Protein AF-A0A3D3H834-F1 (afdb_monomer)

Radius of gyration: 21.78 Å; Cα contacts (8 Å, |Δi|>4): 127; chains: 1; bounding box: 58×60×50 Å

Mean predicted aligned error: 11.04 Å

pLDDT: mean 83.85, std 18.94, range [41.62, 98.62]

Solvent-accessible surface area (backbone atoms only — not com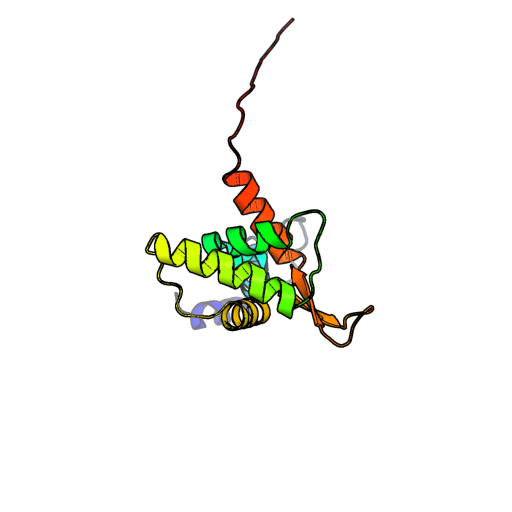parable to full-atom values): 8933 Å² total; per-residue (Å²): 138,59,77,72,65,66,59,68,64,68,77,76,67,78,76,85,71,67,82,83,53,100,60,76,53,69,67,59,52,49,52,53,50,52,56,43,50,77,69,38,26,20,52,45,42,76,68,38,93,57,30,68,60,52,37,51,52,49,39,67,68,35,59,62,89,54,39,66,40,50,44,67,61,49,26,55,58,42,39,59,48,49,52,55,43,39,75,73,69,48,91,70,92,63,54,36,65,51,48,53,49,53,37,35,73,62,44,35,37,41,81,42,78,42,92,88,52,97,57,45,24,40,26,62,24,75,44,26,49,52,35,33,51,52,53,50,63,68,68,46,80,79,78,82,76,77,75,83,67,96,125

Sequence (151 aa):
MTQSELSAAAASTDVGAFLQNGRVPAVAQVLELAQLAERDAAWKLLRADSAPVVAGLLGTHLGGDERRVDAEELYERIDADLERLRAQGLILPLTAKGYCGEWRSAGFLVRRPSSEARGETLELSPDAIAGIRFLQGRAAPRSSVTESRLA

Foldseek 3Di:
DDPVVVVVVPPDDDPPPPPPDPDDPPVNVVVVVVVCCVPFLLNVLLPDPCNVVCLVLQCVCQVDPNFKAFPVVSQVSSQVVVVVVVVVVDDDPDGSNRVVVVCVVSQQWDWAQDPPDHGIMIGGDPRNSVNSVVVVVVVPPPPPPPPDDDD

Nearest PDB structures (foldseek):
  8q72-assembly1_J  TM=6.621E-01  e=5.239E-03  Escherichia coli
  7jk5-assembly1_A  TM=5.869E-01  e=4.193E-02  Drosophila melanogaster
  9gc3-assembly1_A  TM=4.513E-01  e=2.778E-01  Saccharomyces cerevisiae
  6j5t-assembly1_G  TM=5.159E-01  e=2.686E+00  Arabidopsis thaliana

Secondary structure (DSSP, 8-state):
--HHHHHHGGGS--TTSTTSSS---HHHHHHHHHHHHHH-HHHHHHH-TTHHHHHHHHHHHHSSS--EEEHHHHHHHHHHHHHHHHHTT----S-HHHHHHHHHHTTSEEEEE-SSSSSEEEEE-HHHHHHHHHHHHHHS-----------

Structure (mmCIF, N/CA/C/O backbone):
data_AF-A0A3D3H834-F1
#
_entry.id   AF-A0A3D3H834-F1
#
loop_
_atom_site.group_PDB
_atom_site.id
_atom_site.type_symbol
_atom_site.label_atom_id
_atom_site.label_alt_id
_atom_site.label_comp_id
_atom_site.label_asym_id
_atom_site.label_entity_id
_atom_site.label_seq_id
_atom_site.pdbx_PDB_ins_code
_atom_site.Cartn_x
_atom_site.Cartn_y
_atom_site.Cartn_z
_atom_site.occupancy
_atom_site.B_iso_or_equiv
_atom_site.auth_seq_id
_atom_site.auth_comp_id
_atom_site.auth_asym_id
_atom_site.auth_atom_id
_atom_site.pdbx_PDB_model_num
ATOM 1 N N . MET A 1 1 ? -16.692 -28.706 0.215 1.00 44.00 1 MET A N 1
ATOM 2 C CA . MET A 1 1 ? -16.262 -29.299 -1.064 1.00 44.00 1 MET A CA 1
ATOM 3 C C . MET A 1 1 ? -14.747 -29.250 -1.078 1.00 44.00 1 MET A C 1
ATOM 5 O O . MET A 1 1 ? -14.190 -28.158 -1.032 1.00 44.00 1 MET A O 1
ATOM 9 N N . THR A 1 2 ? -14.090 -30.396 -0.929 1.00 54.03 2 THR A N 1
ATOM 10 C CA . THR A 1 2 ? -12.633 -30.479 -0.734 1.00 54.03 2 THR A CA 1
ATOM 11 C C . THR A 1 2 ? -11.917 -30.574 -2.083 1.00 54.03 2 THR A C 1
ATOM 13 O O . THR A 1 2 ? -12.483 -31.014 -3.080 1.00 54.03 2 THR A O 1
ATOM 16 N N . GLN A 1 3 ? -10.657 -30.141 -2.122 1.00 46.84 3 GLN A N 1
ATOM 17 C CA . GLN A 1 3 ? -9.809 -30.018 -3.319 1.00 46.84 3 GLN A CA 1
ATOM 18 C C . GLN A 1 3 ? -9.709 -31.307 -4.165 1.00 46.84 3 GLN A C 1
ATOM 20 O O . GLN A 1 3 ? -9.483 -31.240 -5.372 1.00 46.84 3 GLN A O 1
ATOM 25 N N . SER A 1 4 ? -9.937 -32.475 -3.555 1.00 47.53 4 SER A N 1
ATOM 26 C CA . SER A 1 4 ? -9.948 -33.773 -4.237 1.00 47.53 4 SER A CA 1
ATOM 27 C C . SER A 1 4 ? -11.150 -33.982 -5.165 1.00 47.53 4 SER A C 1
ATOM 29 O O . SER A 1 4 ? -11.005 -34.667 -6.174 1.00 47.53 4 SER A O 1
ATOM 31 N N . GLU A 1 5 ? -12.306 -33.370 -4.890 1.00 48.69 5 GLU A N 1
ATOM 32 C CA . GLU A 1 5 ? -13.502 -33.514 -5.741 1.00 48.69 5 GLU A CA 1
ATOM 33 C C . GLU A 1 5 ? -13.389 -32.692 -7.037 1.00 48.69 5 GLU A C 1
ATOM 35 O O . GLU A 1 5 ? -13.905 -33.091 -8.078 1.00 48.69 5 GLU A O 1
ATOM 40 N N . LEU A 1 6 ? -12.636 -31.586 -7.007 1.00 51.41 6 LEU A N 1
ATOM 41 C CA . LEU A 1 6 ? -12.381 -30.729 -8.173 1.00 51.41 6 LEU A CA 1
ATOM 42 C C . LEU A 1 6 ? -11.426 -31.368 -9.195 1.00 51.41 6 LEU A C 1
ATOM 44 O O . LEU A 1 6 ? -11.529 -31.086 -10.385 1.00 51.41 6 LEU A O 1
ATOM 48 N N . SER A 1 7 ? -10.515 -32.239 -8.749 1.00 46.72 7 SER A N 1
ATOM 49 C CA . SER A 1 7 ? -9.505 -32.867 -9.615 1.00 46.72 7 SER A CA 1
ATOM 50 C C . SER A 1 7 ? -10.075 -34.023 -10.453 1.00 46.72 7 SER A C 1
ATOM 52 O O . SER A 1 7 ? -9.733 -34.180 -11.623 1.00 46.72 7 SER A O 1
ATOM 54 N N . ALA A 1 8 ? -11.004 -34.807 -9.894 1.00 41.62 8 ALA A N 1
ATOM 55 C CA . ALA A 1 8 ? -11.542 -35.998 -10.558 1.00 41.62 8 ALA A CA 1
ATOM 56 C C . ALA A 1 8 ? -12.532 -35.683 -11.699 1.00 41.62 8 ALA A C 1
ATOM 58 O O . ALA A 1 8 ? -12.647 -36.460 -12.645 1.00 41.62 8 ALA A O 1
ATOM 59 N N . ALA A 1 9 ? -13.20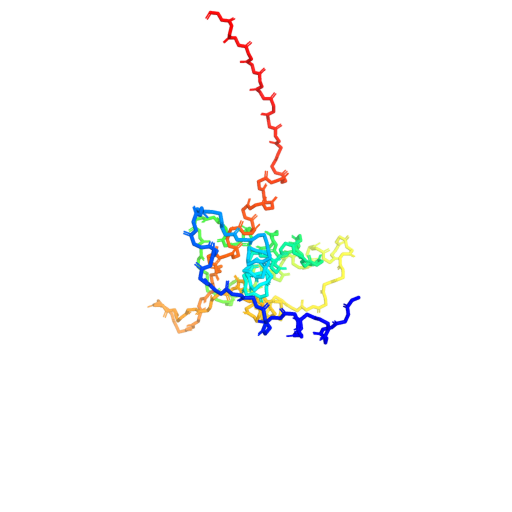7 -34.530 -11.659 1.00 46.03 9 ALA A N 1
ATOM 60 C CA . ALA A 1 9 ? -14.149 -34.116 -12.703 1.00 46.03 9 ALA A CA 1
ATOM 61 C C . ALA A 1 9 ? -13.468 -33.583 -13.984 1.00 46.03 9 ALA A C 1
ATOM 63 O O . ALA A 1 9 ? -14.101 -33.515 -15.035 1.00 46.03 9 ALA A O 1
ATOM 64 N N . ALA A 1 10 ? -12.177 -33.233 -13.926 1.00 49.88 10 ALA A N 1
ATOM 65 C CA . ALA A 1 10 ? -11.450 -32.624 -15.043 1.00 49.88 10 ALA A CA 1
ATOM 66 C C . ALA A 1 10 ? -10.992 -33.625 -16.127 1.00 49.88 10 ALA A C 1
ATOM 68 O O . ALA A 1 10 ? -10.578 -33.206 -17.205 1.00 49.88 10 ALA A O 1
ATOM 69 N N . ALA A 1 11 ? -11.066 -34.937 -15.873 1.00 46.38 11 ALA A N 1
ATOM 70 C CA . ALA A 1 11 ? -10.481 -35.955 -16.754 1.00 46.38 11 ALA A CA 1
ATOM 71 C C . ALA A 1 11 ? -11.429 -36.518 -17.832 1.00 46.38 11 ALA A C 1
ATOM 73 O O . ALA A 1 11 ? -10.995 -37.309 -18.664 1.00 46.38 11 ALA A O 1
ATOM 74 N N . SER A 1 12 ? -12.710 -36.139 -17.843 1.00 47.12 12 SER A N 1
ATOM 75 C CA . SER A 1 12 ? -13.690 -36.707 -18.782 1.00 47.12 12 SER A CA 1
ATOM 76 C C . SER A 1 12 ? -14.665 -35.656 -19.292 1.00 47.12 12 SER A C 1
ATOM 78 O O . SER A 1 12 ? -15.874 -35.764 -19.098 1.00 47.12 12 SER A O 1
ATOM 80 N N . THR A 1 13 ? -14.152 -34.614 -19.940 1.00 52.69 13 THR A N 1
ATOM 81 C CA . THR A 1 13 ? -15.008 -33.726 -20.726 1.00 52.69 13 THR A CA 1
ATOM 82 C C . THR A 1 13 ? -14.390 -33.509 -22.096 1.00 52.69 13 THR A C 1
ATOM 84 O O . THR A 1 13 ? -13.307 -32.948 -22.234 1.00 52.69 13 THR A O 1
ATOM 87 N N . ASP A 1 14 ? -15.106 -34.022 -23.088 1.00 48.47 14 ASP A N 1
ATOM 88 C CA . ASP A 1 14 ? -14.844 -33.940 -24.515 1.00 48.47 14 ASP A CA 1
ATOM 89 C C . ASP A 1 14 ? -14.554 -32.487 -24.938 1.00 48.47 14 ASP A C 1
ATOM 91 O O . ASP A 1 14 ? -15.435 -31.625 -24.989 1.00 48.47 14 ASP A O 1
ATOM 95 N N . VAL A 1 15 ? -13.272 -32.209 -25.186 1.00 53.22 15 VAL A N 1
ATOM 96 C CA . VAL A 1 15 ? -12.725 -30.876 -25.492 1.00 53.22 15 VAL A CA 1
ATOM 97 C C . VAL A 1 15 ? -13.243 -30.355 -26.846 1.00 53.22 15 VAL A C 1
ATOM 99 O O . VAL A 1 15 ? -13.198 -29.153 -27.108 1.00 53.22 15 VAL A O 1
ATOM 102 N N . GLY A 1 16 ? -13.800 -31.228 -27.696 1.00 44.66 16 GLY A N 1
ATOM 103 C CA . GLY A 1 16 ? -14.228 -30.896 -29.057 1.00 44.66 16 GLY A CA 1
ATOM 104 C C . GLY A 1 16 ? -15.508 -30.059 -29.170 1.00 44.66 16 GLY A C 1
ATOM 105 O O . GLY A 1 16 ? -15.690 -29.370 -30.171 1.00 44.66 16 GLY A O 1
ATOM 106 N N . ALA A 1 17 ? -16.388 -30.066 -28.162 1.00 46.94 17 ALA A N 1
ATOM 107 C CA . ALA A 1 17 ? -17.723 -29.460 -28.274 1.00 46.94 17 ALA A CA 1
ATOM 108 C C . ALA A 1 17 ? -17.836 -28.020 -27.724 1.00 46.94 17 ALA A C 1
ATOM 110 O O . ALA A 1 17 ? -18.819 -27.330 -27.994 1.00 46.94 17 ALA A O 1
ATOM 111 N N . PHE A 1 18 ? -16.842 -27.529 -26.974 1.00 49.91 18 PHE A N 1
ATOM 112 C CA . PHE A 1 18 ? -16.949 -26.265 -26.223 1.00 49.91 18 PHE A CA 1
ATOM 113 C C . PHE A 1 18 ? -16.609 -24.993 -27.016 1.00 49.91 18 PHE A C 1
ATOM 115 O O . PHE A 1 18 ? -16.809 -23.892 -26.510 1.00 49.91 18 PHE A O 1
ATOM 122 N N . LEU A 1 19 ? -16.144 -25.109 -28.263 1.00 50.16 19 LEU A N 1
ATOM 123 C CA . LEU A 1 19 ? -15.689 -23.963 -29.065 1.00 50.16 19 LEU A CA 1
ATOM 124 C C . LEU A 1 19 ? -16.762 -23.354 -29.990 1.00 50.16 19 LEU A C 1
ATOM 126 O O . LEU A 1 19 ? -16.422 -22.575 -30.876 1.00 50.16 19 LEU A O 1
ATOM 130 N N . GLN A 1 20 ? -18.051 -23.670 -29.812 1.00 48.53 20 GLN A N 1
ATOM 131 C CA . GLN A 1 20 ? -19.113 -23.185 -30.715 1.00 48.53 20 GLN A CA 1
ATOM 132 C C . GLN A 1 20 ? -19.858 -21.918 -30.273 1.00 48.53 20 GLN A C 1
ATOM 134 O O . GLN A 1 20 ? -20.729 -21.455 -30.997 1.00 48.53 20 GLN A O 1
ATOM 139 N N . ASN A 1 21 ? -19.507 -21.287 -29.154 1.00 46.41 21 ASN A N 1
ATOM 140 C CA . ASN A 1 21 ? -20.001 -19.950 -28.817 1.00 46.41 21 ASN A CA 1
ATOM 141 C C . ASN A 1 21 ? -18.951 -19.246 -27.963 1.00 46.41 21 ASN A C 1
ATOM 143 O O . ASN A 1 21 ? -18.557 -19.798 -26.944 1.00 46.41 21 ASN A O 1
ATOM 147 N N . GLY A 1 22 ? -18.521 -18.038 -28.338 1.00 57.25 22 GLY A N 1
ATOM 148 C CA . GLY A 1 22 ? -17.471 -17.245 -27.673 1.00 57.25 22 GLY A CA 1
ATOM 149 C C . GLY A 1 22 ? -17.739 -16.809 -26.218 1.00 57.25 22 GLY A C 1
ATOM 150 O O . GLY A 1 22 ? -17.270 -15.753 -25.807 1.00 57.25 22 GLY A O 1
ATOM 151 N N . ARG A 1 23 ? -18.491 -17.585 -25.427 1.00 60.75 23 ARG A N 1
ATOM 152 C CA . ARG A 1 23 ? -18.542 -17.499 -23.966 1.00 60.75 23 ARG A CA 1
ATOM 153 C C . ARG A 1 23 ? -17.519 -18.467 -23.392 1.00 60.75 23 ARG A C 1
ATOM 155 O O . ARG A 1 23 ? -17.707 -19.679 -23.461 1.00 60.75 23 ARG A O 1
ATOM 162 N N . VAL A 1 24 ? -16.487 -17.922 -22.754 1.00 65.88 24 VAL A N 1
ATOM 163 C CA . VAL A 1 24 ? -15.658 -18.687 -21.818 1.00 65.88 24 VAL A CA 1
ATOM 164 C C . VAL A 1 24 ? -16.605 -19.368 -20.812 1.00 65.88 24 VAL A C 1
ATOM 166 O O . VAL 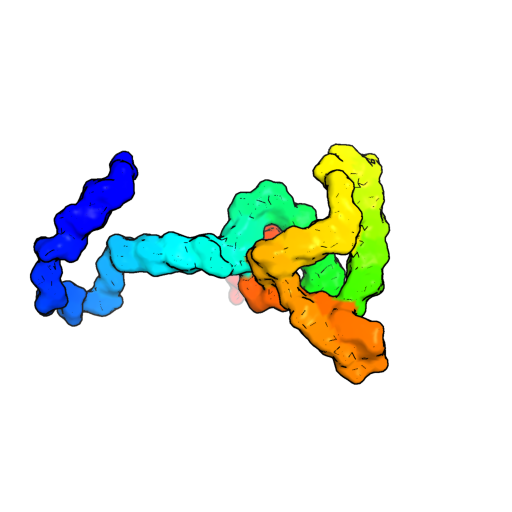A 1 24 ? -17.470 -18.687 -20.246 1.00 65.88 24 VAL A O 1
ATOM 169 N N . PRO A 1 25 ? -16.524 -20.698 -20.610 1.00 86.38 25 PRO A N 1
ATOM 170 C CA . PRO A 1 25 ? -17.347 -21.386 -19.623 1.00 86.38 25 PRO A CA 1
ATOM 171 C C . PRO A 1 25 ? -17.199 -20.722 -18.251 1.00 86.38 25 PRO A C 1
ATOM 173 O O . PRO A 1 25 ? -16.089 -20.369 -17.857 1.00 86.38 25 PRO A O 1
ATOM 176 N N . ALA A 1 26 ? -18.294 -20.574 -17.497 1.00 90.06 26 ALA A N 1
ATOM 177 C CA . ALA A 1 26 ? -18.267 -19.886 -16.199 1.00 90.06 26 ALA A CA 1
ATOM 178 C C . ALA A 1 26 ? -17.194 -20.453 -15.247 1.00 90.06 26 ALA A C 1
ATOM 180 O O . ALA A 1 26 ? -16.563 -19.703 -14.512 1.00 90.06 26 ALA A O 1
ATOM 181 N N . VAL A 1 27 ? -16.935 -21.764 -15.319 1.00 91.25 27 VAL A N 1
ATOM 182 C CA . VAL A 1 27 ? -15.862 -22.434 -14.568 1.00 91.25 27 VAL A CA 1
ATOM 183 C C . VAL A 1 27 ? -14.479 -21.904 -14.955 1.00 91.25 27 VAL A C 1
ATOM 185 O O . VAL A 1 27 ? -13.706 -21.546 -14.073 1.00 91.25 27 VAL A O 1
ATOM 188 N N . ALA A 1 28 ? -14.173 -21.803 -16.251 1.00 90.88 28 ALA A N 1
ATOM 189 C CA . ALA A 1 28 ? -12.897 -21.265 -16.720 1.00 90.88 28 ALA A CA 1
ATOM 190 C C . ALA A 1 28 ? -12.728 -19.800 -16.294 1.00 90.88 28 ALA A C 1
ATOM 192 O O . ALA A 1 28 ? -11.695 -19.441 -15.735 1.00 90.88 28 ALA A O 1
ATOM 193 N N . GLN A 1 29 ? -13.786 -18.993 -16.421 1.00 93.19 29 GLN A N 1
ATOM 194 C CA . GLN A 1 29 ? -13.755 -17.600 -15.981 1.00 93.19 29 GLN A CA 1
ATOM 195 C C . GLN A 1 29 ? -13.485 -17.464 -14.474 1.00 93.19 29 GLN A C 1
ATOM 197 O O . GLN A 1 29 ? -12.730 -16.585 -14.057 1.00 93.19 29 GLN A O 1
ATOM 202 N N . VAL A 1 30 ? -14.094 -18.321 -13.648 1.00 95.31 30 VAL A N 1
ATOM 203 C CA . VAL A 1 30 ? -13.870 -18.334 -12.195 1.00 95.31 30 VAL A CA 1
ATOM 204 C C . VAL A 1 30 ? -12.435 -18.737 -11.863 1.00 95.31 30 VAL A C 1
ATOM 206 O O . VAL A 1 30 ? -11.823 -18.106 -11.006 1.00 95.31 30 VAL A O 1
ATOM 209 N N . LEU A 1 31 ? -11.877 -19.746 -12.537 1.00 94.75 31 LEU A N 1
ATOM 210 C CA . LEU A 1 31 ? -10.493 -20.177 -12.318 1.00 94.75 31 LEU A CA 1
ATOM 211 C C . LEU A 1 31 ? -9.484 -19.093 -12.717 1.00 94.75 31 LEU A C 1
ATOM 213 O O . LEU A 1 31 ? -8.526 -18.857 -11.983 1.00 94.75 31 LEU A O 1
ATOM 217 N N . GLU A 1 32 ? -9.721 -18.390 -13.824 1.00 93.44 32 GLU A N 1
ATOM 218 C CA . GLU A 1 32 ? -8.904 -17.244 -14.239 1.00 93.44 32 GLU A CA 1
ATOM 219 C C . GLU A 1 32 ? -8.932 -16.118 -13.199 1.00 93.44 32 GLU A C 1
ATOM 221 O O . GLU A 1 32 ? -7.884 -15.589 -12.828 1.00 93.44 32 GLU A O 1
ATOM 226 N N . LEU A 1 33 ? -10.118 -15.776 -12.683 1.00 94.62 33 LEU A N 1
ATOM 227 C CA . LEU A 1 33 ? -10.263 -14.757 -11.641 1.00 94.62 33 LEU A CA 1
ATOM 228 C C . LEU A 1 33 ? -9.637 -15.195 -10.314 1.00 94.62 33 LEU A C 1
ATOM 230 O O . LEU A 1 33 ? -9.034 -14.371 -9.632 1.00 94.62 33 LEU A O 1
ATOM 234 N N . ALA A 1 34 ? -9.726 -16.479 -9.960 1.00 93.31 34 ALA A N 1
ATOM 235 C CA . ALA A 1 34 ? -9.059 -17.021 -8.781 1.00 93.31 34 ALA A CA 1
ATOM 236 C C . ALA A 1 34 ? -7.533 -16.894 -8.905 1.00 93.31 34 ALA A C 1
ATOM 238 O O . ALA A 1 34 ? -6.882 -16.398 -7.992 1.00 93.31 34 ALA A O 1
ATOM 239 N N . GLN A 1 35 ? -6.961 -17.248 -10.060 1.00 93.19 35 GLN A N 1
ATOM 240 C CA . GLN A 1 35 ? -5.531 -17.062 -10.321 1.00 93.19 35 GLN A CA 1
ATOM 241 C C . GLN A 1 35 ? -5.127 -15.586 -10.323 1.00 93.19 35 GLN A C 1
ATOM 243 O O . GLN A 1 35 ? -4.041 -15.245 -9.854 1.00 93.19 35 GLN A O 1
ATOM 248 N N . LEU A 1 36 ? -5.976 -14.701 -10.856 1.00 92.12 36 LEU A N 1
ATOM 249 C CA . LEU A 1 36 ? -5.742 -13.261 -10.818 1.00 92.12 36 LEU A CA 1
ATOM 250 C C . LEU A 1 36 ? -5.718 -12.748 -9.375 1.00 92.12 36 LEU A C 1
ATOM 252 O O . LEU A 1 36 ? -4.773 -12.059 -9.011 1.00 92.12 36 LEU A O 1
ATOM 256 N N . ALA A 1 37 ? -6.678 -13.145 -8.540 1.00 90.62 37 ALA A N 1
ATOM 257 C CA . ALA A 1 37 ? -6.753 -12.730 -7.140 1.00 90.62 37 ALA A CA 1
ATOM 258 C C . ALA A 1 37 ? -5.501 -13.109 -6.322 1.00 90.62 37 ALA A C 1
ATOM 260 O O . ALA A 1 37 ? -5.113 -12.370 -5.419 1.00 90.62 37 ALA A O 1
ATOM 261 N N . GLU A 1 38 ? -4.838 -14.220 -6.661 1.00 89.12 38 GLU A N 1
ATOM 262 C CA . GLU A 1 38 ? -3.604 -14.666 -5.997 1.00 89.12 38 GLU A CA 1
ATOM 263 C C . GLU A 1 38 ? -2.354 -13.865 -6.399 1.00 89.12 38 GLU A C 1
ATOM 265 O O . GLU A 1 38 ? -1.384 -13.783 -5.638 1.00 89.12 38 GLU A O 1
ATOM 270 N N . ARG A 1 39 ? -2.331 -13.255 -7.589 1.00 89.44 39 ARG A N 1
ATOM 271 C CA . ARG A 1 39 ? -1.138 -12.560 -8.114 1.00 89.44 39 ARG A CA 1
ATOM 272 C C . ARG A 1 39 ? -1.269 -11.042 -8.148 1.00 89.44 39 ARG A C 1
ATOM 274 O O . ARG A 1 39 ? -0.268 -10.367 -7.935 1.00 89.44 39 ARG A O 1
ATOM 281 N N . ASP A 1 40 ? -2.474 -10.533 -8.366 1.00 93.62 40 ASP A N 1
ATOM 282 C CA . ASP A 1 40 ? -2.766 -9.120 -8.584 1.00 93.62 40 ASP A CA 1
ATOM 283 C C . ASP A 1 40 ? -2.657 -8.308 -7.286 1.00 93.62 40 ASP A C 1
ATOM 285 O O . ASP A 1 40 ? -3.286 -8.619 -6.267 1.00 93.62 40 ASP A O 1
ATOM 289 N N . ALA A 1 41 ? -1.831 -7.260 -7.310 1.00 92.75 41 ALA A N 1
ATOM 290 C CA . ALA A 1 41 ? -1.581 -6.458 -6.117 1.00 92.75 41 ALA A CA 1
ATOM 291 C C . ALA A 1 41 ? -2.778 -5.561 -5.755 1.00 92.75 41 ALA A C 1
ATOM 293 O O . ALA A 1 41 ? -2.990 -5.286 -4.574 1.00 92.75 41 ALA A O 1
ATOM 294 N N . ALA A 1 42 ? -3.600 -5.152 -6.729 1.00 94.06 42 ALA A N 1
ATOM 295 C CA . ALA A 1 42 ? -4.828 -4.406 -6.467 1.00 94.06 42 ALA A CA 1
ATOM 296 C C . ALA A 1 42 ? -5.808 -5.279 -5.680 1.00 94.06 42 ALA A C 1
ATOM 298 O O . ALA A 1 42 ? -6.350 -4.847 -4.664 1.00 94.06 42 ALA A O 1
ATOM 299 N N . TRP A 1 43 ? -5.992 -6.532 -6.101 1.00 95.19 43 TRP A N 1
ATOM 300 C CA . TRP A 1 43 ? -6.885 -7.475 -5.431 1.00 95.19 43 TRP A CA 1
ATOM 301 C C . TRP A 1 43 ? -6.424 -7.772 -4.002 1.00 95.19 43 TRP A C 1
ATOM 303 O O . TRP A 1 43 ? -7.234 -7.744 -3.072 1.00 95.19 43 TRP A O 1
ATOM 313 N N . LYS A 1 44 ? -5.120 -7.997 -3.808 1.00 93.81 44 LYS A N 1
ATOM 314 C CA . LYS A 1 44 ? -4.520 -8.170 -2.475 1.00 93.81 44 LYS A CA 1
ATOM 315 C C . LYS A 1 44 ? -4.748 -6.952 -1.589 1.00 93.81 44 LYS A C 1
ATOM 317 O O . LYS A 1 44 ? -5.176 -7.111 -0.449 1.00 93.81 44 LYS A O 1
ATOM 322 N N . LEU A 1 45 ? -4.514 -5.751 -2.119 1.00 94.12 45 LEU A N 1
ATOM 323 C CA . LEU A 1 45 ? -4.720 -4.498 -1.397 1.00 94.12 45 LEU A CA 1
ATOM 324 C C . LEU A 1 45 ? -6.183 -4.335 -0.981 1.00 94.12 45 LEU A C 1
ATOM 326 O O . LEU A 1 45 ? -6.448 -4.052 0.178 1.00 94.12 45 LEU 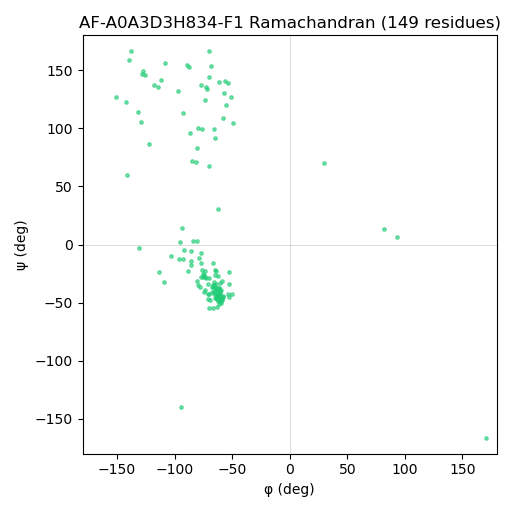A O 1
ATOM 330 N N . LEU A 1 46 ? -7.136 -4.569 -1.886 1.00 93.56 46 LEU A N 1
ATOM 331 C CA . LEU A 1 46 ? -8.571 -4.433 -1.602 1.00 93.56 46 LEU A CA 1
ATOM 332 C C . LEU A 1 46 ? -9.089 -5.432 -0.557 1.00 93.56 46 LEU A C 1
ATOM 334 O O . LEU A 1 46 ? -10.127 -5.186 0.053 1.00 93.56 46 LEU A O 1
ATOM 338 N N . ARG A 1 47 ? -8.391 -6.556 -0.360 1.00 94.06 47 ARG A N 1
ATOM 339 C CA . ARG A 1 47 ? -8.725 -7.575 0.645 1.00 94.06 47 ARG A CA 1
ATOM 340 C C . ARG A 1 47 ? -8.009 -7.391 1.982 1.00 94.06 47 ARG A C 1
ATOM 342 O O . ARG A 1 47 ? -8.357 -8.094 2.924 1.00 94.06 47 ARG A O 1
ATOM 349 N N . ALA A 1 48 ? -6.995 -6.533 2.057 1.00 91.06 48 ALA A N 1
ATOM 350 C CA . ALA A 1 48 ? -6.180 -6.384 3.254 1.00 91.06 48 ALA A CA 1
ATOM 351 C C . ALA A 1 48 ? -6.911 -5.573 4.335 1.00 91.06 48 ALA A C 1
ATOM 353 O O . ALA A 1 48 ? -7.444 -4.503 4.053 1.00 91.06 48 ALA A O 1
ATOM 354 N N . ASP A 1 49 ? -6.840 -6.004 5.596 1.00 89.88 49 ASP A N 1
ATOM 355 C CA . ASP A 1 49 ? -7.363 -5.214 6.725 1.00 89.88 49 ASP A CA 1
ATOM 356 C C . ASP A 1 49 ? -6.628 -3.869 6.871 1.00 89.88 49 ASP A C 1
ATOM 358 O O . ASP A 1 49 ? -7.191 -2.869 7.316 1.00 89.88 49 ASP A O 1
ATOM 362 N N . SER A 1 50 ? -5.369 -3.817 6.428 1.00 91.06 50 SER A N 1
ATOM 363 C CA . SER A 1 50 ? -4.548 -2.607 6.391 1.00 91.06 50 SER A CA 1
ATOM 364 C C . SER A 1 50 ? -4.828 -1.703 5.184 1.00 91.06 50 SER A C 1
ATOM 366 O O . SER A 1 50 ? -4.178 -0.664 5.056 1.00 91.06 50 SER A O 1
ATOM 368 N N . ALA A 1 51 ? -5.796 -2.034 4.315 1.00 93.94 51 ALA A N 1
ATOM 369 C CA . ALA A 1 51 ? -6.084 -1.280 3.092 1.00 93.94 51 ALA A CA 1
ATOM 370 C C . ALA A 1 51 ? -6.248 0.235 3.307 1.00 93.94 51 ALA A C 1
ATOM 372 O O . ALA A 1 51 ? -5.669 0.984 2.520 1.00 93.94 51 ALA A O 1
ATOM 373 N N . PRO A 1 52 ? -6.947 0.734 4.352 1.00 94.44 52 PRO A N 1
ATOM 374 C CA . PRO A 1 52 ? -7.061 2.175 4.580 1.00 94.44 52 PRO A CA 1
ATOM 375 C C . PRO A 1 52 ? -5.712 2.842 4.869 1.00 94.44 52 PRO A C 1
ATOM 377 O O . PRO A 1 52 ? -5.451 3.937 4.378 1.00 94.44 52 PRO A O 1
ATOM 380 N N . VAL A 1 53 ? -4.837 2.169 5.625 1.00 96.06 53 VAL A N 1
ATOM 381 C CA . VAL A 1 53 ? -3.497 2.670 5.965 1.00 96.06 53 VAL A CA 1
ATOM 382 C C . VAL A 1 53 ? -2.615 2.683 4.721 1.00 96.06 53 VAL A C 1
ATOM 384 O O . VAL A 1 53 ? -2.003 3.702 4.416 1.00 96.06 53 VAL A O 1
ATOM 387 N N . VAL A 1 54 ? -2.602 1.587 3.957 1.00 96.25 54 VAL A N 1
ATOM 388 C CA . VAL A 1 54 ? -1.826 1.485 2.711 1.00 96.25 54 VAL A CA 1
ATOM 389 C C . VAL A 1 54 ? -2.293 2.528 1.699 1.00 96.25 54 VAL A C 1
ATOM 391 O O . VAL A 1 54 ? -1.483 3.290 1.177 1.00 96.25 54 VAL A O 1
ATOM 394 N N . ALA A 1 55 ? -3.599 2.593 1.434 1.00 95.94 55 ALA A N 1
ATOM 395 C CA . ALA A 1 55 ? -4.158 3.503 0.443 1.00 95.94 55 ALA A CA 1
ATOM 396 C C . ALA A 1 55 ? -4.038 4.972 0.858 1.00 95.94 55 ALA A C 1
ATOM 398 O O . ALA A 1 55 ? -3.786 5.817 0.003 1.00 95.94 55 ALA A O 1
ATOM 399 N N . GLY A 1 56 ? -4.183 5.276 2.151 1.00 96.06 56 GLY A N 1
ATOM 400 C CA . GLY A 1 56 ? -3.998 6.621 2.685 1.00 96.06 56 GLY A CA 1
ATOM 401 C C . GLY A 1 56 ? -2.549 7.087 2.574 1.00 96.06 56 GLY A C 1
ATOM 402 O O . GLY A 1 56 ? -2.290 8.124 1.968 1.00 96.06 56 GLY A O 1
ATOM 403 N N . LEU A 1 57 ? -1.600 6.309 3.099 1.00 97.50 57 LEU A N 1
ATOM 404 C CA . LEU A 1 57 ? -0.187 6.695 3.135 1.00 97.50 57 LEU A CA 1
ATOM 405 C C . LEU A 1 57 ? 0.437 6.688 1.737 1.00 97.50 57 LEU A C 1
ATOM 407 O O . LEU A 1 57 ? 0.952 7.707 1.282 1.00 97.50 57 LEU A O 1
ATOM 411 N N . LEU A 1 58 ? 0.343 5.572 1.008 1.00 97.25 58 LEU A N 1
ATOM 412 C CA . LEU A 1 58 ? 0.953 5.474 -0.320 1.00 97.25 58 LEU A CA 1
ATOM 413 C C . LEU A 1 58 ? 0.225 6.331 -1.357 1.00 97.25 58 LEU A C 1
ATOM 415 O O . LEU A 1 58 ? 0.863 6.896 -2.241 1.00 97.25 58 LEU A O 1
ATOM 419 N N . GLY A 1 59 ? -1.098 6.469 -1.247 1.00 95.94 59 GLY A N 1
ATOM 420 C CA . GLY A 1 59 ? -1.863 7.353 -2.121 1.00 95.94 59 GLY A CA 1
ATOM 421 C C . GLY A 1 59 ? -1.511 8.828 -1.928 1.00 95.94 59 GLY A C 1
ATOM 422 O O . GLY A 1 59 ? -1.484 9.561 -2.912 1.00 95.94 59 GLY A O 1
ATOM 423 N N . THR A 1 60 ? -1.200 9.248 -0.699 1.00 96.12 60 THR A N 1
ATOM 424 C CA . THR A 1 60 ? -0.773 10.624 -0.398 1.00 96.12 60 THR A CA 1
ATOM 425 C C . THR A 1 60 ? 0.626 10.908 -0.933 1.00 96.12 60 THR A C 1
ATOM 427 O O . THR A 1 60 ? 0.826 11.926 -1.587 1.00 96.12 60 THR A O 1
ATOM 430 N N . HIS A 1 61 ? 1.581 10.002 -0.702 1.00 97.19 61 HIS A N 1
ATOM 431 C CA . HIS A 1 61 ? 2.992 10.255 -1.023 1.00 97.19 61 HIS A CA 1
ATOM 432 C C . HIS A 1 61 ? 3.410 9.881 -2.443 1.00 97.19 61 HIS A C 1
ATOM 434 O O . HIS A 1 61 ? 4.409 10.402 -2.919 1.00 97.19 61 HIS A O 1
ATOM 440 N N . LEU A 1 62 ? 2.691 8.971 -3.109 1.00 96.75 62 LEU A N 1
ATOM 441 C CA . LEU A 1 62 ? 3.077 8.432 -4.424 1.00 96.75 62 LEU A CA 1
ATOM 442 C C . LEU A 1 62 ? 1.940 8.449 -5.460 1.00 96.75 62 LEU A C 1
ATOM 444 O O . LEU A 1 62 ? 2.129 8.023 -6.602 1.00 96.75 62 LEU A O 1
ATOM 448 N N . GLY A 1 63 ? 0.733 8.881 -5.078 1.00 90.94 63 GLY A N 1
ATOM 449 C CA . GLY A 1 63 ? -0.448 8.865 -5.951 1.00 90.94 63 GLY A CA 1
ATOM 450 C C . GLY A 1 63 ? -0.598 10.090 -6.861 1.00 90.94 63 GLY A C 1
ATOM 451 O O . GLY A 1 63 ? -1.403 10.045 -7.797 1.00 90.94 63 GLY A O 1
ATOM 452 N N . GLY A 1 64 ? 0.149 11.164 -6.587 1.00 88.75 64 GLY A N 1
ATOM 453 C CA . GLY A 1 64 ? 0.066 12.455 -7.273 1.00 88.75 64 GLY A CA 1
ATOM 454 C C . GLY A 1 64 ? 1.058 12.621 -8.429 1.00 88.75 64 GLY A C 1
ATOM 455 O O . GLY A 1 64 ? 1.277 11.705 -9.232 1.00 88.75 64 GLY A O 1
ATOM 456 N N . ASP A 1 65 ? 1.626 13.824 -8.524 1.00 87.62 65 ASP A N 1
ATOM 457 C CA . ASP A 1 65 ? 2.634 14.176 -9.533 1.00 87.62 65 ASP A CA 1
ATOM 458 C C . ASP A 1 65 ? 3.990 13.540 -9.212 1.00 87.62 65 ASP A C 1
ATOM 460 O O . ASP A 1 65 ? 4.665 13.003 -10.094 1.00 87.62 65 ASP A O 1
ATOM 464 N N . GLU A 1 66 ? 4.350 13.519 -7.930 1.00 87.38 66 GLU A N 1
ATOM 465 C CA . GLU A 1 66 ? 5.514 12.803 -7.432 1.00 87.38 66 GLU A CA 1
ATOM 466 C C . GLU A 1 66 ? 5.168 11.314 -7.287 1.00 87.38 66 GLU A C 1
ATOM 468 O O . GLU A 1 66 ? 4.485 10.892 -6.358 1.00 87.38 66 GLU A O 1
ATOM 473 N N . ARG A 1 67 ? 5.584 10.507 -8.268 1.00 91.81 67 ARG A N 1
ATOM 474 C CA . ARG A 1 67 ? 5.270 9.062 -8.321 1.00 91.81 67 ARG A CA 1
ATOM 475 C C . ARG A 1 67 ? 6.422 8.159 -7.910 1.00 91.81 67 ARG A C 1
ATOM 477 O O . ARG A 1 67 ? 6.239 6.949 -7.783 1.00 91.81 67 ARG A O 1
ATOM 484 N N . ARG A 1 68 ? 7.603 8.744 -7.748 1.00 94.50 68 ARG A N 1
ATOM 485 C CA . ARG A 1 68 ? 8.848 8.074 -7.396 1.00 94.50 68 ARG A CA 1
ATOM 486 C C . ARG A 1 68 ? 9.611 8.988 -6.454 1.00 94.50 68 ARG A C 1
ATOM 488 O O . ARG A 1 68 ? 9.898 10.118 -6.828 1.00 94.50 68 ARG A O 1
ATOM 495 N N . VAL A 1 69 ? 9.932 8.477 -5.274 1.00 95.44 69 VAL A N 1
ATOM 496 C CA . VAL A 1 69 ? 10.578 9.229 -4.187 1.00 95.44 69 VAL A CA 1
ATOM 497 C C . VAL A 1 69 ? 11.809 8.455 -3.726 1.00 95.44 69 VAL A C 1
ATOM 499 O O . VAL A 1 69 ? 11.832 7.223 -3.831 1.00 95.44 69 VAL A O 1
ATOM 502 N N . ASP A 1 70 ? 12.839 9.151 -3.246 1.00 95.88 70 ASP A N 1
ATOM 503 C CA . ASP A 1 70 ? 13.963 8.499 -2.569 1.00 95.88 70 ASP A CA 1
ATOM 504 C C . ASP A 1 70 ? 13.465 7.663 -1.378 1.00 95.88 70 ASP A C 1
ATOM 506 O O . ASP A 1 70 ? 12.513 8.031 -0.687 1.00 95.88 70 ASP A O 1
ATOM 510 N N . ALA A 1 71 ? 14.058 6.488 -1.167 1.00 96.00 71 ALA A N 1
ATOM 511 C CA . ALA A 1 71 ? 13.580 5.571 -0.142 1.00 96.00 71 ALA A CA 1
ATOM 512 C C . ALA A 1 71 ? 13.691 6.159 1.272 1.00 96.00 71 ALA A C 1
ATOM 514 O O . ALA A 1 71 ? 12.753 5.989 2.048 1.00 96.00 71 ALA A O 1
ATOM 515 N N . GLU A 1 72 ? 14.794 6.834 1.606 1.00 95.75 72 GLU A N 1
ATOM 516 C CA . GLU A 1 72 ? 14.990 7.405 2.944 1.00 95.75 72 GLU A CA 1
ATOM 517 C C . GLU A 1 72 ? 14.038 8.586 3.165 1.00 95.75 72 GLU A C 1
ATOM 519 O O . GLU A 1 72 ? 13.355 8.641 4.186 1.00 95.75 72 GLU A O 1
ATOM 524 N N . GLU A 1 73 ? 13.874 9.445 2.156 1.00 96.38 73 GLU A N 1
ATOM 525 C CA . GLU A 1 73 ? 12.895 10.537 2.199 1.00 96.38 73 GLU A CA 1
ATOM 526 C C . GLU A 1 73 ? 11.459 10.021 2.384 1.00 96.38 73 GLU A C 1
ATOM 528 O O . GLU A 1 73 ? 10.694 10.538 3.202 1.00 96.38 73 GLU A O 1
ATOM 533 N N . LEU A 1 74 ? 11.076 8.967 1.659 1.00 97.56 74 LEU A N 1
ATOM 534 C CA . LEU A 1 74 ? 9.753 8.371 1.810 1.00 97.56 74 LEU A CA 1
ATOM 535 C C . LEU A 1 74 ? 9.563 7.763 3.209 1.00 97.56 74 LEU A C 1
ATOM 537 O O . LEU A 1 74 ? 8.463 7.849 3.759 1.00 97.56 74 LEU A O 1
ATOM 541 N N . TYR A 1 75 ? 10.603 7.163 3.799 1.00 98.25 75 TYR A N 1
ATOM 542 C CA . TYR A 1 75 ? 10.527 6.637 5.163 1.00 98.25 75 TYR A CA 1
ATOM 543 C C . TYR A 1 75 ? 10.285 7.748 6.181 1.00 98.25 75 TYR A C 1
ATOM 545 O O . TYR A 1 75 ? 9.393 7.601 7.011 1.00 98.25 75 TYR A O 1
ATOM 553 N N . GLU A 1 76 ? 10.999 8.868 6.083 1.00 98.38 76 GLU A N 1
ATOM 554 C CA . GLU A 1 76 ? 10.805 10.018 6.972 1.00 98.38 76 GLU A CA 1
ATOM 555 C C . GLU A 1 76 ? 9.376 10.571 6.885 1.00 98.38 76 GLU A C 1
ATOM 557 O O . GLU A 1 76 ? 8.703 10.744 7.907 1.00 98.38 76 GLU A O 1
ATOM 562 N N . ARG A 1 77 ? 8.875 10.784 5.659 1.00 98.19 77 ARG A N 1
ATOM 563 C CA . ARG A 1 77 ? 7.507 11.268 5.411 1.00 98.19 77 ARG A CA 1
ATOM 564 C C . ARG A 1 77 ? 6.457 10.328 6.019 1.00 98.19 77 ARG A C 1
ATOM 566 O O . ARG A 1 77 ? 5.518 10.788 6.669 1.00 98.19 77 ARG A O 1
ATOM 573 N N . ILE A 1 78 ? 6.628 9.017 5.842 1.00 98.44 78 ILE A N 1
ATOM 574 C CA . ILE A 1 78 ? 5.704 8.009 6.374 1.00 98.44 78 ILE A CA 1
ATOM 575 C C . ILE A 1 78 ? 5.809 7.899 7.896 1.00 98.44 78 ILE A C 1
ATOM 577 O O . ILE A 1 78 ? 4.772 7.811 8.546 1.00 98.44 78 ILE A O 1
ATOM 581 N N . ASP A 1 79 ? 7.003 7.915 8.494 1.00 98.62 79 ASP A N 1
ATOM 582 C CA . ASP A 1 79 ? 7.141 7.817 9.955 1.00 98.62 79 ASP A CA 1
ATOM 583 C C . ASP A 1 79 ? 6.439 8.994 10.652 1.00 98.62 79 ASP A C 1
ATOM 585 O O . ASP A 1 79 ? 5.743 8.786 11.651 1.00 98.62 79 ASP A O 1
ATOM 589 N N . ALA A 1 80 ? 6.497 10.194 10.066 1.00 98.62 80 ALA A N 1
ATOM 590 C CA . ALA A 1 80 ? 5.760 11.362 10.548 1.00 98.62 80 ALA A CA 1
ATOM 591 C C . ALA A 1 80 ? 4.226 11.200 10.472 1.00 98.62 80 ALA A C 1
ATOM 593 O O . ALA A 1 80 ? 3.496 11.732 11.315 1.00 98.62 80 ALA A O 1
ATOM 594 N N . ASP A 1 81 ? 3.696 10.491 9.472 1.00 98.62 81 ASP A N 1
ATOM 595 C CA . ASP A 1 81 ? 2.271 10.140 9.428 1.00 98.62 81 ASP A CA 1
ATOM 596 C C . ASP A 1 81 ? 1.928 9.020 10.417 1.00 98.62 81 ASP A C 1
ATOM 598 O O . ASP A 1 81 ? 0.892 9.083 11.078 1.00 98.62 81 ASP A O 1
ATOM 602 N N . LEU A 1 82 ? 2.784 8.002 10.546 1.00 98.38 82 LEU A N 1
ATOM 603 C CA . LEU A 1 82 ? 2.581 6.888 11.473 1.00 98.38 82 LEU A CA 1
ATOM 604 C C . LEU A 1 82 ? 2.509 7.383 12.917 1.00 98.38 82 LEU A C 1
ATOM 606 O O . LEU A 1 82 ? 1.658 6.918 13.670 1.00 98.38 82 LEU A O 1
ATOM 610 N N . GLU A 1 83 ? 3.352 8.338 13.310 1.00 98.5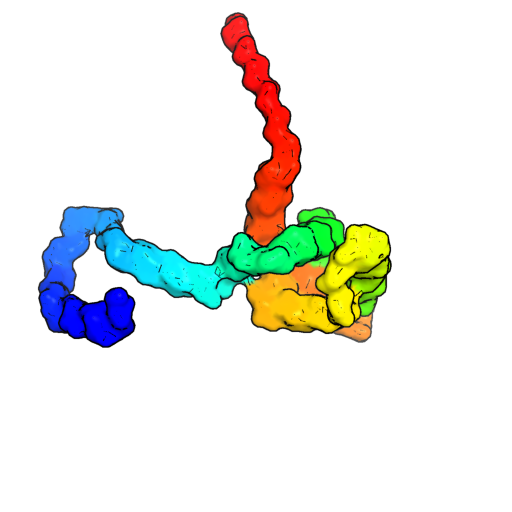6 83 GLU A N 1
ATOM 611 C CA . GLU A 1 83 ? 3.277 8.980 14.625 1.00 98.56 83 GLU A CA 1
ATOM 612 C C . GLU A 1 83 ? 1.921 9.663 14.849 1.00 98.56 83 GLU A C 1
ATOM 614 O O . GLU A 1 83 ? 1.258 9.414 15.860 1.00 98.56 83 GLU A O 1
ATOM 619 N N . ARG A 1 84 ? 1.447 10.443 13.870 1.00 98.50 84 ARG A N 1
ATOM 620 C CA . ARG A 1 84 ? 0.126 11.088 13.929 1.00 98.50 84 ARG A CA 1
ATOM 621 C C . ARG A 1 84 ? -1.010 10.072 14.016 1.00 98.50 84 ARG A C 1
ATOM 623 O O . ARG A 1 84 ? -1.918 10.251 14.822 1.00 98.50 84 ARG A O 1
ATOM 630 N N . LEU A 1 85 ? -0.960 8.996 13.234 1.00 98.12 85 LEU A N 1
ATOM 631 C CA . LEU A 1 85 ? -1.963 7.927 13.257 1.00 98.12 85 LEU A CA 1
ATOM 632 C C . LEU A 1 85 ? -1.965 7.173 14.592 1.00 98.12 85 LEU A C 1
ATOM 634 O O . LEU A 1 85 ? -3.033 6.894 15.138 1.00 98.12 85 LEU A O 1
ATOM 638 N N . ARG A 1 86 ? -0.788 6.893 15.163 1.00 98.19 86 ARG A N 1
ATOM 639 C CA . ARG A 1 86 ? -0.663 6.299 16.504 1.00 98.19 86 ARG A CA 1
ATOM 640 C C . ARG A 1 86 ? -1.257 7.204 17.578 1.00 98.19 86 ARG A C 1
ATOM 642 O O . ARG A 1 86 ? -1.947 6.706 18.462 1.00 98.19 86 ARG A O 1
ATOM 649 N N . ALA A 1 87 ? -1.067 8.520 17.477 1.00 98.31 87 ALA A N 1
ATOM 650 C CA . ALA A 1 87 ? -1.682 9.486 18.390 1.00 98.31 87 ALA A CA 1
ATOM 651 C C . ALA A 1 87 ? -3.223 9.501 18.309 1.00 98.31 87 ALA A C 1
ATOM 653 O O . ALA A 1 87 ? -3.879 9.863 19.281 1.00 98.31 87 ALA A O 1
ATOM 654 N N . GLN A 1 88 ? -3.810 9.058 17.190 1.00 97.56 88 GLN A N 1
ATOM 655 C CA . GLN A 1 88 ? -5.258 8.832 17.049 1.00 97.56 88 GLN A CA 1
ATOM 656 C C . GLN A 1 88 ? -5.720 7.458 17.576 1.00 97.56 88 GLN A C 1
ATOM 658 O O . GLN A 1 88 ? -6.896 7.120 17.467 1.00 97.56 88 GLN A O 1
ATOM 663 N N . GLY A 1 89 ? -4.815 6.653 18.141 1.00 97.50 89 GLY A N 1
ATOM 664 C CA . GLY A 1 89 ? -5.119 5.351 18.737 1.00 97.50 89 GLY A CA 1
ATOM 665 C C . GLY A 1 89 ? -4.954 4.150 17.802 1.00 97.50 89 GLY A C 1
ATOM 666 O O . GLY A 1 89 ? -5.294 3.035 18.197 1.00 97.50 89 GLY A O 1
ATOM 667 N N . LEU A 1 90 ? -4.428 4.327 16.583 1.00 97.44 90 LEU A N 1
ATOM 668 C CA . LEU A 1 90 ? -4.136 3.191 15.704 1.00 97.44 90 LEU A CA 1
ATOM 669 C C . LEU A 1 90 ? -2.918 2.408 16.215 1.00 97.44 90 LEU A C 1
ATOM 671 O O . LEU A 1 90 ? -1.863 2.973 16.511 1.00 97.44 90 LEU A O 1
ATOM 675 N N . ILE A 1 91 ? -3.035 1.081 16.243 1.00 96.88 91 ILE A N 1
ATOM 676 C CA . ILE A 1 91 ? -1.938 0.184 16.617 1.00 96.88 91 ILE A CA 1
ATOM 677 C C . ILE A 1 91 ? -1.102 -0.107 15.371 1.00 96.88 91 ILE A C 1
ATOM 679 O O . ILE A 1 91 ? -1.434 -0.980 14.573 1.00 96.88 91 ILE A O 1
ATOM 683 N N . LEU A 1 92 ? -0.013 0.643 15.200 1.00 97.12 92 LEU A N 1
ATOM 684 C CA . LEU A 1 92 ? 0.893 0.516 14.058 1.00 97.12 92 LEU A CA 1
ATOM 685 C C . LEU A 1 92 ? 2.317 0.218 14.559 1.00 97.12 92 LEU A C 1
ATOM 687 O O . LEU A 1 92 ? 3.078 1.157 14.773 1.00 97.12 92 LEU A O 1
ATOM 691 N N . PRO A 1 93 ? 2.700 -1.047 14.795 1.00 97.19 93 PRO A N 1
ATOM 692 C CA . PRO A 1 93 ? 3.923 -1.367 15.539 1.00 97.19 93 PRO A CA 1
ATOM 693 C C . PRO A 1 93 ? 5.226 -1.186 14.747 1.00 97.19 93 PRO A C 1
ATOM 695 O O . PRO A 1 93 ? 6.282 -1.035 15.355 1.00 97.19 93 PRO A O 1
ATOM 698 N N . LEU A 1 94 ? 5.179 -1.206 13.413 1.00 98.19 94 LE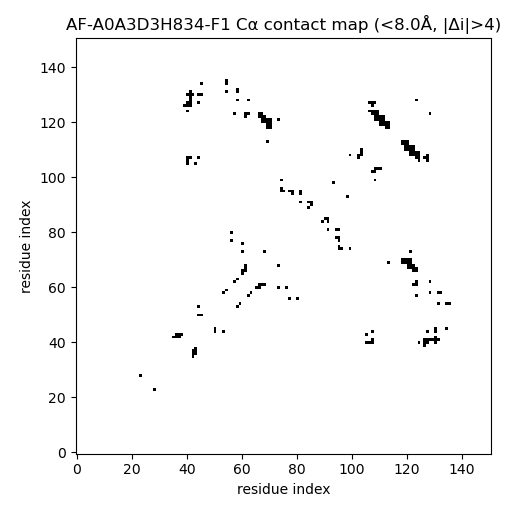U A N 1
ATOM 699 C CA . LEU A 1 94 ? 6.380 -1.140 12.575 1.00 98.19 94 LEU A CA 1
ATOM 700 C C . LEU A 1 94 ? 6.799 0.300 12.267 1.00 98.19 94 LEU A C 1
ATOM 702 O O . LEU A 1 94 ? 5.965 1.201 12.208 1.00 98.19 94 LEU A O 1
ATOM 706 N N . THR A 1 95 ? 8.089 0.512 12.018 1.00 98.50 95 THR A N 1
ATOM 707 C CA . THR A 1 95 ? 8.597 1.762 11.427 1.00 98.50 95 THR A CA 1
ATOM 708 C C . THR A 1 95 ? 8.180 1.878 9.960 1.00 98.50 95 THR A C 1
ATOM 710 O O . THR A 1 95 ? 7.796 0.879 9.340 1.00 98.50 95 THR A O 1
ATOM 713 N N . ALA A 1 96 ? 8.318 3.064 9.368 1.00 98.06 96 ALA A N 1
ATOM 714 C CA . ALA A 1 96 ? 8.085 3.278 7.942 1.00 98.06 96 ALA A CA 1
ATOM 715 C C . ALA A 1 96 ? 8.885 2.302 7.071 1.00 98.06 96 ALA A C 1
ATOM 717 O O . ALA A 1 96 ? 8.329 1.661 6.183 1.00 98.06 96 ALA A O 1
ATOM 718 N N . LYS A 1 97 ? 10.172 2.101 7.379 1.00 98.12 97 LYS A N 1
ATOM 719 C CA . LYS A 1 97 ? 11.025 1.123 6.685 1.00 98.12 97 LYS A CA 1
ATOM 720 C C . LYS A 1 97 ? 10.488 -0.308 6.792 1.00 98.12 97 LYS A C 1
ATOM 722 O O . LYS A 1 97 ? 10.546 -1.055 5.814 1.00 98.12 97 LYS A O 1
ATOM 727 N N . GLY A 1 98 ? 9.956 -0.683 7.958 1.00 98.44 98 GLY A N 1
ATOM 728 C CA . GLY A 1 98 ? 9.314 -1.979 8.179 1.00 98.44 98 GLY A CA 1
ATOM 729 C C . GLY A 1 98 ? 8.076 -2.157 7.300 1.00 98.44 98 GLY A C 1
ATOM 730 O O . GLY A 1 98 ? 8.019 -3.098 6.509 1.00 98.44 98 GLY A O 1
ATOM 731 N N . TYR A 1 99 ? 7.142 -1.205 7.358 1.00 98.38 99 TYR A N 1
ATOM 732 C CA . TYR A 1 99 ? 5.934 -1.229 6.531 1.00 98.38 99 TYR A CA 1
ATOM 733 C C . TYR A 1 99 ? 6.232 -1.196 5.034 1.00 98.38 99 TYR A C 1
ATOM 735 O O . TYR A 1 99 ? 5.693 -2.007 4.288 1.00 98.38 99 TYR A O 1
ATOM 743 N N . CYS A 1 100 ? 7.142 -0.337 4.575 1.00 97.94 100 CYS A N 1
ATOM 744 C CA . CYS A 1 100 ? 7.569 -0.326 3.179 1.00 97.94 100 CYS A CA 1
ATOM 745 C C . CYS A 1 100 ? 8.198 -1.664 2.761 1.00 97.94 100 CYS A C 1
ATOM 747 O O . CYS A 1 100 ? 8.037 -2.092 1.619 1.00 97.94 100 CYS A O 1
ATOM 749 N N . GLY A 1 101 ? 8.889 -2.363 3.666 1.00 98.00 101 GLY A N 1
ATOM 750 C CA . GLY A 1 101 ? 9.354 -3.733 3.447 1.00 98.00 101 GLY A CA 1
ATOM 751 C C . GLY A 1 101 ? 8.207 -4.720 3.213 1.00 98.00 101 GLY A C 1
ATOM 752 O O . GLY A 1 101 ? 8.241 -5.479 2.239 1.00 98.00 101 GLY A O 1
ATOM 753 N N . GLU A 1 102 ? 7.176 -4.679 4.055 1.00 97.44 102 GLU A N 1
ATOM 754 C CA . GLU A 1 102 ? 5.974 -5.505 3.895 1.00 97.44 102 GLU A CA 1
ATOM 755 C C . GLU A 1 102 ? 5.217 -5.171 2.606 1.00 97.44 102 GLU A C 1
ATOM 757 O O . GLU A 1 102 ? 4.874 -6.067 1.839 1.00 97.44 102 GLU A O 1
ATOM 762 N N . TRP A 1 103 ? 5.029 -3.888 2.297 1.00 97.81 103 TRP A N 1
ATOM 763 C CA . TRP A 1 103 ? 4.323 -3.439 1.096 1.00 97.81 103 TRP A CA 1
ATOM 764 C C . TRP A 1 103 ? 5.071 -3.777 -0.193 1.00 97.81 103 TRP A C 1
ATOM 766 O O . TRP A 1 103 ? 4.439 -4.134 -1.186 1.00 97.81 103 TRP A O 1
ATOM 776 N N . ARG A 1 104 ? 6.410 -3.743 -0.195 1.00 97.19 104 ARG A N 1
ATOM 777 C CA . ARG A 1 104 ? 7.210 -4.284 -1.309 1.00 97.19 104 ARG A CA 1
ATOM 778 C C . ARG A 1 104 ? 7.012 -5.788 -1.459 1.00 97.19 104 ARG A C 1
ATOM 780 O O . ARG A 1 104 ? 6.841 -6.265 -2.574 1.00 97.19 104 ARG A O 1
ATOM 787 N N . SER A 1 105 ? 7.008 -6.526 -0.350 1.00 95.56 105 SER A N 1
ATOM 788 C CA . SER A 1 105 ? 6.816 -7.985 -0.358 1.00 95.56 105 SER A CA 1
ATOM 789 C C . SER A 1 105 ? 5.412 -8.375 -0.837 1.00 95.56 105 SER A C 1
ATOM 791 O O . SER A 1 105 ? 5.249 -9.378 -1.527 1.00 95.56 105 SER A O 1
ATOM 793 N N . ALA A 1 106 ? 4.411 -7.542 -0.545 1.00 94.62 106 ALA A N 1
ATOM 794 C CA . ALA A 1 106 ? 3.042 -7.672 -1.037 1.00 94.62 106 ALA A CA 1
ATOM 795 C C . ALA A 1 106 ? 2.858 -7.228 -2.505 1.00 94.62 106 ALA A C 1
ATOM 797 O O . ALA A 1 106 ? 1.784 -7.427 -3.072 1.00 94.62 106 ALA A O 1
ATOM 798 N N . GLY A 1 107 ? 3.887 -6.646 -3.132 1.00 95.88 107 GLY A N 1
ATOM 799 C CA . GLY A 1 107 ? 3.848 -6.170 -4.517 1.00 95.88 107 GLY A CA 1
ATOM 800 C C . GLY A 1 107 ? 3.218 -4.787 -4.702 1.00 95.88 107 GLY A C 1
ATOM 801 O O . GLY A 1 107 ? 2.918 -4.406 -5.833 1.00 95.88 107 GLY A O 1
ATOM 802 N N . PHE A 1 108 ? 3.010 -4.020 -3.627 1.00 97.19 108 PHE A N 1
ATOM 803 C CA . PHE A 1 108 ? 2.447 -2.667 -3.707 1.00 97.19 108 PHE A CA 1
ATOM 804 C C . PHE A 1 108 ? 3.487 -1.622 -4.107 1.00 97.19 108 PHE A C 1
ATOM 806 O O . PHE A 1 108 ? 3.175 -0.678 -4.828 1.00 97.19 108 PHE A O 1
ATOM 813 N N . LEU A 1 109 ? 4.724 -1.812 -3.651 1.00 97.75 109 LEU A N 1
ATOM 814 C CA . LEU A 1 109 ? 5.854 -0.940 -3.945 1.00 97.75 109 LEU A CA 1
ATOM 815 C C . LEU A 1 109 ? 6.877 -1.645 -4.832 1.00 97.75 109 LEU A C 1
ATOM 817 O O . LEU A 1 109 ? 7.202 -2.817 -4.632 1.00 97.75 109 LEU A O 1
ATOM 821 N N . VAL A 1 110 ? 7.444 -0.891 -5.765 1.00 97.06 110 VAL A N 1
ATOM 822 C CA . VAL A 1 110 ? 8.547 -1.300 -6.628 1.00 97.06 110 VAL A CA 1
ATOM 823 C C . VAL A 1 110 ? 9.766 -0.458 -6.292 1.00 97.06 110 VAL A C 1
ATOM 825 O O . VAL A 1 110 ? 9.687 0.757 -6.132 1.00 97.06 110 VAL A O 1
ATOM 828 N N . ARG A 1 111 ? 10.912 -1.126 -6.187 1.00 96.00 111 ARG A N 1
ATOM 829 C CA . ARG A 1 111 ? 12.200 -0.498 -5.910 1.00 96.00 111 ARG A CA 1
ATOM 830 C C . ARG A 1 111 ? 12.965 -0.278 -7.203 1.00 96.00 111 ARG A C 1
ATOM 832 O O . ARG A 1 111 ? 13.082 -1.208 -8.005 1.00 96.00 111 ARG A O 1
ATOM 839 N N . ARG A 1 112 ? 13.503 0.922 -7.396 1.00 93.56 112 ARG A N 1
ATOM 840 C CA . ARG A 1 112 ? 14.310 1.284 -8.566 1.00 93.56 112 ARG A CA 1
ATOM 841 C C . ARG A 1 112 ? 15.658 1.851 -8.127 1.00 93.56 112 ARG A C 1
ATOM 843 O O . ARG A 1 112 ? 15.710 2.537 -7.109 1.00 93.56 112 ARG A O 1
ATOM 850 N N . PRO A 1 113 ? 16.743 1.604 -8.875 1.00 88.62 113 PRO A N 1
ATOM 851 C CA . PRO A 1 113 ? 17.990 2.323 -8.642 1.00 88.62 113 PRO A CA 1
ATOM 852 C C . PRO A 1 113 ? 17.764 3.825 -8.860 1.00 88.62 113 PRO A C 1
ATOM 854 O O . PRO A 1 113 ? 17.041 4.210 -9.782 1.00 88.62 113 PRO A O 1
ATOM 857 N N . SER A 1 114 ? 18.355 4.665 -8.011 1.00 81.31 114 SER A N 1
ATOM 858 C CA . SER A 1 114 ? 18.339 6.114 -8.225 1.00 81.31 114 SER A CA 1
ATOM 859 C C . SER A 1 114 ? 19.278 6.487 -9.378 1.00 81.31 114 SER A C 1
ATOM 861 O O . SER A 1 114 ? 20.389 5.963 -9.474 1.00 81.31 114 SER A O 1
ATOM 863 N N . SER A 1 115 ? 18.824 7.366 -10.275 1.00 72.12 115 SER A N 1
ATOM 864 C CA . SER A 1 115 ? 19.639 7.907 -11.373 1.00 72.12 115 SER A CA 1
ATOM 865 C C . SER A 1 115 ? 20.462 9.129 -10.965 1.00 72.12 115 SER A C 1
ATOM 867 O O . SER A 1 115 ? 21.407 9.478 -11.666 1.00 72.12 115 SER A O 1
ATOM 869 N N . GLU A 1 116 ? 20.105 9.778 -9.854 1.00 68.06 116 GLU A N 1
ATOM 870 C CA . GLU A 1 116 ? 20.626 11.095 -9.460 1.00 68.06 116 GLU A CA 1
ATOM 871 C C . GLU A 1 116 ? 21.486 11.043 -8.188 1.00 68.06 116 GLU A C 1
ATOM 873 O O . GLU A 1 116 ? 22.362 11.885 -7.998 1.00 68.06 116 GLU A O 1
ATOM 878 N N . ALA A 1 117 ? 21.297 10.026 -7.341 1.00 65.94 117 ALA A N 1
ATOM 879 C CA . ALA A 1 117 ? 22.026 9.853 -6.089 1.00 65.94 117 ALA A CA 1
ATOM 880 C C . ALA A 1 117 ? 22.435 8.391 -5.859 1.00 65.94 117 ALA A C 1
ATOM 882 O O . ALA A 1 117 ? 21.945 7.461 -6.502 1.00 65.94 117 ALA A O 1
ATOM 883 N N . ARG A 1 118 ? 23.341 8.165 -4.900 1.00 71.88 118 ARG A N 1
ATOM 884 C CA . ARG A 1 118 ? 23.678 6.815 -4.440 1.00 71.88 118 ARG A CA 1
ATOM 885 C C . ARG A 1 118 ? 22.548 6.319 -3.535 1.00 71.88 118 ARG A C 1
ATOM 887 O O . ARG A 1 118 ? 22.510 6.681 -2.368 1.00 71.88 118 ARG A O 1
ATOM 894 N N . GLY A 1 119 ? 21.645 5.502 -4.069 1.00 84.69 119 GLY A N 1
ATOM 895 C CA . GLY A 1 119 ? 20.490 5.027 -3.312 1.00 84.69 119 GLY A CA 1
ATOM 896 C C . GLY A 1 119 ? 19.458 4.303 -4.167 1.00 84.69 119 GLY A C 1
ATOM 897 O O . GLY A 1 119 ? 19.711 3.924 -5.315 1.00 84.69 119 GLY A O 1
ATOM 898 N N . GLU A 1 120 ? 18.280 4.113 -3.589 1.00 92.75 120 GLU A N 1
ATOM 899 C CA . GLU A 1 120 ? 17.140 3.470 -4.228 1.00 92.75 120 GLU A CA 1
ATOM 900 C C . GLU A 1 120 ? 15.918 4.369 -4.077 1.00 92.75 120 GLU A C 1
ATOM 902 O O . GLU A 1 120 ? 15.749 5.047 -3.071 1.00 92.75 120 GLU A O 1
ATOM 907 N N . THR A 1 121 ? 15.052 4.345 -5.076 1.00 96.62 121 THR A N 1
ATOM 908 C CA . THR A 1 121 ? 13.762 5.028 -5.045 1.00 96.62 121 THR A CA 1
ATOM 909 C C . THR A 1 121 ? 12.642 4.006 -4.932 1.00 96.62 121 THR A C 1
ATOM 911 O O . THR A 1 121 ? 12.794 2.834 -5.310 1.00 96.62 121 THR A O 1
ATOM 914 N N . LEU A 1 122 ? 11.509 4.450 -4.405 1.00 97.38 122 LEU A N 1
ATOM 915 C CA . LEU A 1 122 ? 10.289 3.669 -4.282 1.00 97.38 122 LEU A CA 1
ATOM 916 C C . LEU A 1 122 ? 9.172 4.326 -5.089 1.00 97.38 122 LEU A C 1
ATOM 918 O O . LEU A 1 122 ? 9.002 5.543 -5.081 1.00 97.38 122 LEU A O 1
ATOM 922 N N . GLU A 1 123 ? 8.413 3.495 -5.791 1.00 97.44 123 GLU A N 1
ATOM 923 C CA . GLU A 1 123 ? 7.230 3.883 -6.558 1.00 97.44 123 GLU A CA 1
ATOM 924 C C . GLU A 1 123 ? 6.126 2.834 -6.381 1.00 97.44 123 GLU A C 1
ATOM 926 O O . GLU A 1 123 ? 6.400 1.686 -6.020 1.00 97.44 123 GLU A O 1
ATOM 931 N N . LEU A 1 124 ? 4.872 3.205 -6.638 1.00 97.69 124 LEU A N 1
ATOM 932 C CA . LEU A 1 124 ? 3.763 2.247 -6.634 1.00 97.69 124 LEU A CA 1
ATOM 933 C C . LEU A 1 124 ? 3.851 1.293 -7.834 1.00 97.69 124 LEU A C 1
ATOM 935 O O . LEU A 1 124 ? 4.195 1.699 -8.946 1.00 97.69 124 LEU A O 1
ATOM 939 N N . SER A 1 125 ? 3.469 0.031 -7.636 1.00 96.88 125 SER A N 1
ATOM 940 C CA . SER A 1 125 ? 3.221 -0.875 -8.760 1.00 96.88 125 SER A CA 1
ATOM 941 C C . SER A 1 125 ? 1.970 -0.444 -9.545 1.00 96.88 125 SER A C 1
ATOM 943 O O . SER A 1 125 ? 1.065 0.168 -8.969 1.00 96.88 125 SER A O 1
ATOM 945 N N . PRO A 1 126 ? 1.869 -0.763 -10.851 1.00 94.94 126 PRO A N 1
ATOM 946 C CA . PRO A 1 126 ? 0.690 -0.417 -11.652 1.00 94.94 126 PRO A CA 1
ATOM 947 C C . PRO A 1 126 ? -0.630 -0.907 -11.039 1.00 94.94 126 PRO A C 1
ATOM 949 O O . PRO A 1 126 ? -1.601 -0.151 -10.975 1.00 94.94 126 PRO A O 1
ATOM 952 N N . ASP A 1 127 ? -0.645 -2.135 -10.521 1.00 94.62 127 ASP A N 1
ATOM 953 C CA . ASP A 1 127 ? -1.826 -2.732 -9.895 1.00 94.62 127 ASP A CA 1
ATOM 954 C C . ASP A 1 127 ? -2.176 -2.012 -8.583 1.00 94.62 127 ASP A C 1
ATOM 956 O O . ASP A 1 127 ? -3.336 -1.686 -8.329 1.00 94.62 127 ASP A O 1
ATOM 960 N N . ALA A 1 128 ? -1.177 -1.658 -7.765 1.00 95.12 128 ALA A N 1
ATOM 961 C CA . ALA A 1 128 ? -1.415 -0.883 -6.550 1.00 95.12 128 ALA A CA 1
ATOM 962 C C . ALA A 1 128 ? -1.997 0.504 -6.851 1.00 95.12 128 ALA A C 1
ATOM 964 O O . ALA A 1 128 ? -2.918 0.934 -6.158 1.00 95.12 128 ALA A O 1
ATOM 965 N N . ILE A 1 129 ? -1.540 1.175 -7.917 1.00 95.75 129 ILE A N 1
ATOM 966 C CA . ILE A 1 129 ? -2.141 2.436 -8.381 1.00 95.75 129 ILE A CA 1
ATOM 967 C C . ILE A 1 129 ? -3.627 2.231 -8.699 1.00 95.75 129 ILE A C 1
ATOM 969 O O . ILE A 1 129 ? -4.455 3.050 -8.294 1.00 95.75 129 ILE A O 1
ATOM 973 N N . ALA A 1 130 ? -3.984 1.151 -9.401 1.00 95.19 130 ALA A N 1
ATOM 974 C CA . ALA A 1 130 ? -5.375 0.848 -9.728 1.00 95.19 130 ALA A CA 1
ATOM 975 C C . ALA A 1 130 ? -6.225 0.615 -8.465 1.00 95.19 130 ALA A C 1
ATOM 977 O O . ALA A 1 130 ? -7.300 1.205 -8.331 1.00 95.19 130 ALA A O 1
ATOM 978 N N . GLY A 1 131 ? -5.722 -0.174 -7.511 1.00 95.38 131 GLY A N 1
ATOM 979 C CA . GLY A 1 131 ? -6.400 -0.444 -6.240 1.00 95.38 131 GLY A CA 1
ATOM 980 C C . GLY A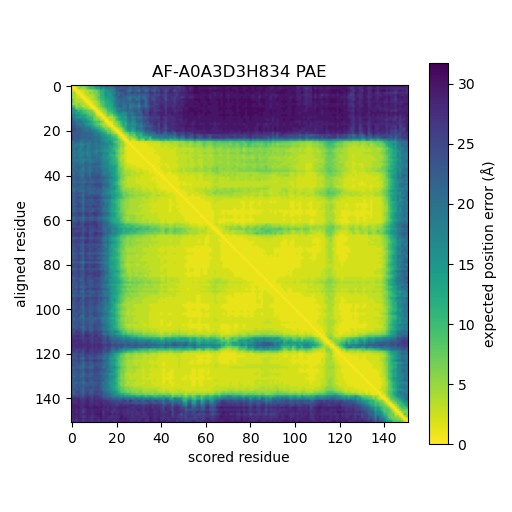 1 131 ? -6.594 0.809 -5.381 1.00 95.38 131 GLY A C 1
ATOM 981 O O . GLY A 1 131 ? -7.697 1.070 -4.896 1.00 95.38 131 GLY A O 1
ATOM 982 N N . ILE A 1 132 ? -5.553 1.633 -5.241 1.00 95.50 132 ILE A N 1
ATOM 983 C CA . ILE A 1 132 ? -5.606 2.885 -4.473 1.00 95.50 132 ILE A CA 1
ATOM 984 C C . ILE A 1 132 ? -6.593 3.867 -5.108 1.00 95.50 132 ILE A C 1
ATOM 986 O O . ILE A 1 132 ? -7.451 4.403 -4.406 1.00 95.50 132 ILE A O 1
ATOM 990 N N . ARG A 1 133 ? -6.546 4.058 -6.433 1.00 93.06 133 ARG A N 1
ATOM 991 C CA . ARG A 1 133 ? -7.495 4.931 -7.146 1.00 93.06 133 ARG A CA 1
ATOM 992 C C . ARG A 1 133 ? -8.933 4.452 -7.017 1.00 93.06 133 ARG A C 1
ATOM 994 O O . ARG A 1 133 ? -9.832 5.278 -6.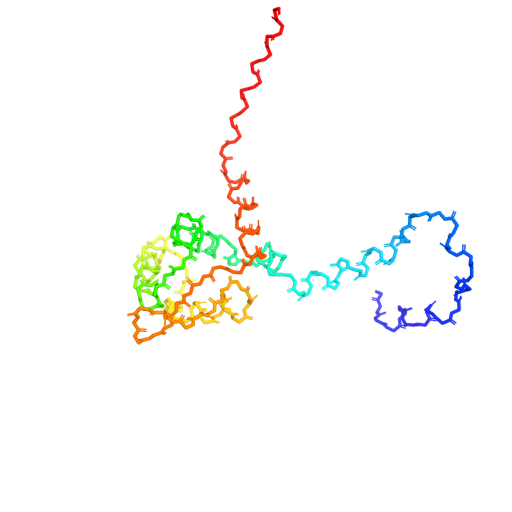877 1.00 93.06 133 ARG A O 1
ATOM 1001 N N . PHE A 1 134 ? -9.162 3.140 -7.035 1.00 94.31 134 PHE A N 1
ATOM 1002 C CA . PHE A 1 134 ? -10.486 2.584 -6.780 1.00 94.31 134 PHE A CA 1
ATOM 1003 C C . PHE A 1 134 ? -10.993 2.985 -5.388 1.00 94.31 134 PHE A C 1
ATOM 1005 O O . PHE A 1 134 ? -12.097 3.517 -5.278 1.00 94.31 134 PHE A O 1
ATOM 1012 N N . LEU A 1 135 ? -10.191 2.792 -4.336 1.00 93.75 135 LEU A N 1
ATOM 1013 C CA . LEU A 1 135 ? -10.569 3.161 -2.966 1.00 93.75 135 LEU A CA 1
ATOM 1014 C C . LEU A 1 135 ? -10.806 4.670 -2.819 1.00 93.75 135 LEU A C 1
ATOM 1016 O O . LEU A 1 135 ? -11.837 5.077 -2.284 1.00 93.75 135 LEU A O 1
ATOM 1020 N N . GLN A 1 136 ? -9.908 5.497 -3.357 1.00 90.44 136 GLN A N 1
ATOM 1021 C CA . GLN A 1 136 ? -10.039 6.956 -3.348 1.00 90.44 136 GLN A CA 1
ATOM 1022 C C . GLN A 1 136 ? -11.295 7.421 -4.095 1.00 90.44 136 GLN A C 1
ATOM 1024 O O . GLN A 1 136 ? -12.031 8.264 -3.591 1.00 90.44 136 GLN A O 1
ATOM 1029 N N . GLY A 1 137 ? -11.604 6.828 -5.251 1.00 90.31 137 GLY A N 1
ATOM 1030 C CA . GLY A 1 137 ? -12.819 7.128 -6.010 1.00 90.31 137 GLY A CA 1
ATOM 1031 C C . GLY A 1 137 ? -14.110 6.739 -5.284 1.00 90.31 137 GLY A C 1
ATOM 1032 O O . GLY A 1 137 ? -15.151 7.349 -5.519 1.00 90.31 137 GLY A O 1
ATOM 1033 N N . ARG A 1 138 ? -14.068 5.752 -4.378 1.00 89.81 138 ARG A N 1
ATOM 1034 C CA . ARG A 1 138 ? -15.209 5.423 -3.506 1.00 89.81 138 ARG A CA 1
ATOM 1035 C C . ARG A 1 138 ? -15.326 6.346 -2.298 1.00 89.81 138 ARG A C 1
ATOM 1037 O O . ARG A 1 138 ? -16.444 6.560 -1.838 1.00 89.81 138 ARG A O 1
ATOM 1044 N N . ALA A 1 139 ? -14.200 6.838 -1.787 1.00 84.75 139 ALA A N 1
ATOM 1045 C CA . ALA A 1 139 ? -14.152 7.784 -0.678 1.00 84.75 139 ALA A CA 1
ATOM 1046 C C . ALA A 1 139 ? -14.503 9.217 -1.112 1.00 84.75 139 ALA A C 1
ATOM 1048 O O . ALA A 1 139 ? -15.021 9.987 -0.306 1.00 84.75 139 ALA A O 1
ATOM 1049 N N . ALA A 1 140 ? -14.248 9.571 -2.376 1.00 76.75 140 ALA A N 1
ATOM 1050 C CA . ALA A 1 140 ? -14.613 10.863 -2.937 1.00 76.75 140 ALA A CA 1
ATOM 1051 C C . ALA A 1 140 ? -16.133 11.093 -2.802 1.00 76.75 140 ALA A C 1
ATOM 1053 O O . ALA A 1 140 ? -16.920 10.219 -3.191 1.00 76.75 140 ALA A O 1
ATOM 1054 N N . PRO A 1 141 ? -16.576 12.253 -2.280 1.00 65.50 141 PRO A N 1
ATOM 1055 C CA . PRO A 1 141 ? -17.990 12.589 -2.241 1.00 65.50 141 PRO A CA 1
ATOM 1056 C C . PRO A 1 141 ? -18.567 12.496 -3.654 1.00 65.50 141 PRO A C 1
ATOM 1058 O O . PRO A 1 141 ? -18.119 13.199 -4.560 1.00 65.50 141 PRO A O 1
ATOM 1061 N N . ARG A 1 142 ? -19.567 1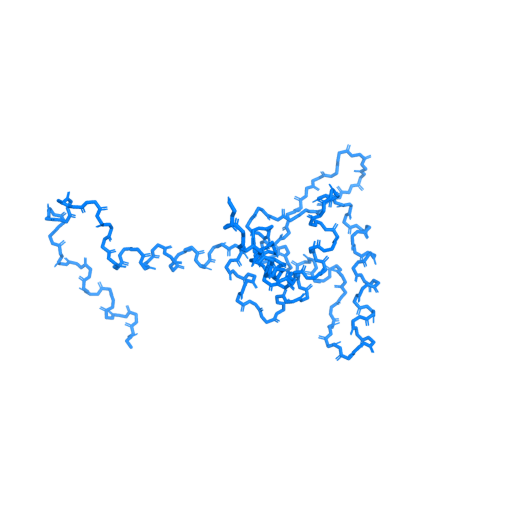1.632 -3.861 1.00 57.28 142 ARG A N 1
ATOM 1062 C CA . ARG A 1 142 ? -20.365 11.677 -5.087 1.00 57.28 142 ARG A CA 1
ATOM 1063 C C . ARG A 1 142 ? -21.120 12.997 -5.061 1.00 57.28 142 ARG A C 1
ATOM 1065 O O . ARG A 1 142 ? -22.145 13.096 -4.391 1.00 57.28 142 ARG A O 1
ATOM 1072 N N . SER A 1 143 ? -20.629 14.010 -5.766 1.00 51.78 143 SER A N 1
ATOM 1073 C CA . SER A 1 143 ? -21.458 15.151 -6.124 1.00 51.78 143 SER A CA 1
ATOM 1074 C C . SER A 1 143 ? -22.549 14.623 -7.054 1.00 51.78 143 SER A C 1
ATOM 1076 O O . SER A 1 143 ? -22.385 14.514 -8.265 1.00 51.78 143 SER A O 1
ATOM 1078 N N . SER A 1 144 ? -23.686 14.228 -6.484 1.00 50.31 144 SER A N 1
ATOM 1079 C CA . SER A 1 144 ? -24.915 14.029 -7.240 1.00 50.31 144 SER A CA 1
ATOM 1080 C C . SER A 1 144 ? -25.432 15.400 -7.675 1.00 50.31 144 SER A C 1
ATOM 1082 O O . SER A 1 144 ? -26.458 15.873 -7.195 1.00 50.31 144 SER A O 1
ATOM 1084 N N . VAL A 1 145 ? -24.706 16.063 -8.575 1.00 47.94 145 VAL A N 1
ATOM 1085 C CA . VAL A 1 145 ? -25.268 17.116 -9.417 1.00 47.94 145 VAL A CA 1
ATOM 1086 C C . VAL A 1 145 ? -25.887 16.398 -10.607 1.00 47.94 145 VAL A C 1
ATOM 1088 O O . VAL A 1 145 ? -25.377 16.408 -11.721 1.00 47.94 145 VAL A O 1
ATOM 1091 N N . THR A 1 146 ? -27.002 15.721 -10.346 1.00 55.16 146 THR A N 1
ATOM 1092 C CA . THR A 1 146 ? -27.986 15.458 -11.393 1.00 55.16 146 THR A CA 1
ATOM 1093 C C . THR A 1 146 ? -28.805 16.734 -11.508 1.00 55.16 146 THR A C 1
ATOM 1095 O O . THR A 1 146 ? -29.951 16.793 -11.072 1.00 55.16 146 THR A O 1
ATOM 1098 N N . GLU A 1 147 ? -28.207 17.800 -12.041 1.00 44.06 147 GLU A N 1
ATOM 1099 C CA . GLU A 1 147 ? -29.024 18.891 -12.552 1.00 44.06 147 GLU A CA 1
ATOM 1100 C C . GLU A 1 147 ? -29.506 18.466 -13.937 1.00 44.06 147 GLU A C 1
ATOM 1102 O O . GLU A 1 147 ? -28.914 18.745 -14.975 1.00 44.06 147 GLU A O 1
ATOM 1107 N N . SER A 1 148 ? -30.581 17.680 -13.914 1.00 58.31 148 SER A N 1
ATOM 1108 C CA . SER A 1 148 ? -31.463 17.520 -15.055 1.00 58.31 148 SER A CA 1
ATOM 1109 C C . SER A 1 148 ? -32.000 18.897 -15.436 1.00 58.31 148 SER A C 1
ATOM 1111 O O . SER A 1 148 ? -32.851 19.449 -14.743 1.00 58.31 148 SER A O 1
ATOM 1113 N N . ARG A 1 149 ? -31.545 19.418 -16.568 1.00 54.56 149 ARG A N 1
ATOM 1114 C CA . ARG A 1 149 ? -32.295 20.356 -17.408 1.00 54.56 149 ARG A CA 1
ATOM 1115 C C . ARG A 1 149 ? -32.197 19.727 -18.807 1.00 54.56 149 ARG A C 1
ATOM 1117 O O . ARG A 1 149 ? -31.096 19.629 -19.325 1.00 54.56 149 ARG A O 1
ATOM 1124 N N . LEU A 1 150 ? -33.206 19.091 -19.411 1.00 60.09 150 LEU A N 1
ATOM 1125 C CA . LEU A 1 150 ? -34.589 19.537 -19.605 1.00 60.09 150 LEU A CA 1
ATOM 1126 C C . LEU A 1 150 ? -34.664 21.061 -19.707 1.00 60.09 150 LEU A C 1
ATOM 1128 O O . LEU A 1 150 ? -35.124 21.740 -18.794 1.00 60.09 150 LEU A O 1
ATOM 1132 N N . ALA A 1 151 ? -34.150 21.559 -20.828 1.00 48.75 151 ALA A N 1
ATOM 1133 C CA . ALA A 1 151 ? -34.607 22.756 -21.516 1.00 48.75 151 ALA A CA 1
ATOM 1134 C C . ALA A 1 151 ? -34.378 22.540 -23.017 1.00 48.75 151 ALA A C 1
ATOM 1136 O O . ALA A 1 151 ? -33.293 22.013 -23.358 1.00 48.75 151 ALA A O 1
#